Protein AF-A0A662URU1-F1 (afdb_monomer_lite)

pLDDT: mean 95.48, std 4.89, range [63.0, 98.25]

Secondary structure (DSSP, 8-state):
-HHHHHHHHHHTSHHHHHHTTTS---GGGEEEEEE-SSEEEEEEEETTEEEEEEEETTTTEEEEEEEE-

Foldseek 3Di:
DVVVLLQVQQLVDVVQCVQQVSPGADPVQFPDWDDPPQKIWTWGAGPNWIWIWIAGPVVSHTDDIGTDD

Sequence (69 aa):
KEMNEWLKIVNNDSRIQELTNGEGIQPEDVLWAKSNGYEAILTVKVGGEYYEVTIDLNSGTVRSVEEQS

Radius of gyration: 10.75 Å; chains: 1; bounding box: 24×22×29 Å

Structure (mmCIF, N/CA/C/O backbone):
data_AF-A0A662URU1-F1
#
_entry.id   AF-A0A662URU1-F1
#
loop_
_atom_site.group_PDB
_atom_site.id
_atom_site.type_symbol
_atom_site.label_atom_id
_atom_site.label_alt_id
_atom_site.label_comp_id
_atom_site.label_asym_id
_atom_site.label_entity_id
_atom_site.label_seq_id
_atom_site.pdbx_PDB_ins_code
_atom_site.Cartn_x
_atom_site.Cartn_y
_atom_site.Cartn_z
_atom_site.occupancy
_atom_site.B_iso_or_equiv
_atom_site.auth_seq_id
_atom_site.auth_comp_id
_atom_site.auth_asym_id
_atom_site.auth_atom_id
_atom_site.pdbx_PDB_model_num
ATOM 1 N N . LYS A 1 1 ? -2.736 8.216 -13.153 1.00 63.00 1 LYS A N 1
ATOM 2 C CA . LYS A 1 1 ? -2.556 6.935 -13.885 1.00 63.00 1 LYS A CA 1
ATOM 3 C C . LYS A 1 1 ? -1.727 5.976 -13.045 1.00 63.00 1 LYS A C 1
ATOM 5 O O . LYS A 1 1 ? -2.220 4.892 -12.789 1.00 63.00 1 LYS A O 1
ATOM 10 N N . GLU A 1 2 ? -0.590 6.434 -12.522 1.00 87.00 2 GLU A N 1
ATOM 11 C CA . GLU A 1 2 ? 0.308 5.650 -11.658 1.00 87.00 2 GLU A CA 1
ATOM 12 C C . GLU A 1 2 ? -0.368 5.120 -10.382 1.00 87.00 2 GLU A C 1
ATOM 14 O O . GLU A 1 2 ? -0.243 3.941 -10.083 1.00 87.00 2 GLU A O 1
ATOM 19 N N . MET A 1 3 ? -1.204 5.925 -9.708 1.00 91.69 3 MET A N 1
ATOM 20 C CA . MET A 1 3 ? -1.941 5.475 -8.511 1.00 91.69 3 MET A CA 1
ATOM 21 C C . MET A 1 3 ? -2.752 4.186 -8.738 1.00 91.69 3 MET A C 1
ATOM 23 O O . MET A 1 3 ? -2.724 3.287 -7.909 1.00 91.69 3 MET A O 1
ATOM 27 N N . ASN A 1 4 ? -3.440 4.053 -9.877 1.00 94.00 4 ASN A N 1
ATOM 28 C CA . ASN A 1 4 ? -4.246 2.858 -10.157 1.00 94.00 4 ASN A CA 1
ATOM 29 C C . ASN A 1 4 ? -3.379 1.612 -10.383 1.00 94.00 4 ASN A C 1
ATOM 31 O O . ASN A 1 4 ? -3.849 0.498 -10.173 1.00 94.00 4 ASN A O 1
ATOM 35 N N . GLU A 1 5 ? -2.143 1.777 -10.853 1.00 94.81 5 GLU A N 1
ATOM 36 C CA . GLU A 1 5 ? -1.198 0.668 -11.010 1.00 94.81 5 GLU A CA 1
ATOM 37 C C . GLU A 1 5 ? -0.597 0.281 -9.661 1.00 94.81 5 GLU A C 1
ATOM 39 O O . GLU A 1 5 ? -0.541 -0.903 -9.336 1.00 94.81 5 GLU A O 1
ATOM 44 N N . TRP A 1 6 ? -0.250 1.268 -8.835 1.00 96.69 6 TRP A N 1
ATOM 45 C CA . TRP A 1 6 ? 0.225 1.042 -7.472 1.00 96.69 6 TRP A CA 1
ATOM 46 C C . TRP A 1 6 ? -0.820 0.324 -6.621 1.00 96.69 6 TRP A C 1
ATOM 48 O O . TRP A 1 6 ? -0.499 -0.684 -6.003 1.00 96.69 6 TRP A O 1
ATOM 58 N N . LEU A 1 7 ? -2.084 0.751 -6.670 1.00 97.31 7 LEU A N 1
ATOM 59 C CA . LEU A 1 7 ? -3.177 0.079 -5.961 1.00 97.31 7 LEU A CA 1
ATOM 60 C C . LEU A 1 7 ? -3.392 -1.362 -6.438 1.00 97.31 7 LEU A C 1
ATOM 62 O O . LEU A 1 7 ? -3.657 -2.238 -5.624 1.00 97.31 7 LEU A O 1
ATOM 66 N N . LYS A 1 8 ? -3.219 -1.653 -7.735 1.00 97.38 8 LYS A N 1
ATOM 67 C CA . LYS A 1 8 ? -3.263 -3.040 -8.234 1.00 97.38 8 LYS A CA 1
ATOM 68 C C . LYS A 1 8 ? -2.136 -3.897 -7.664 1.00 97.38 8 LYS A C 1
ATOM 70 O O . LYS A 1 8 ? -2.380 -5.048 -7.323 1.00 97.38 8 LYS A O 1
ATOM 75 N N . ILE A 1 9 ? -0.918 -3.359 -7.584 1.00 97.50 9 ILE A N 1
ATOM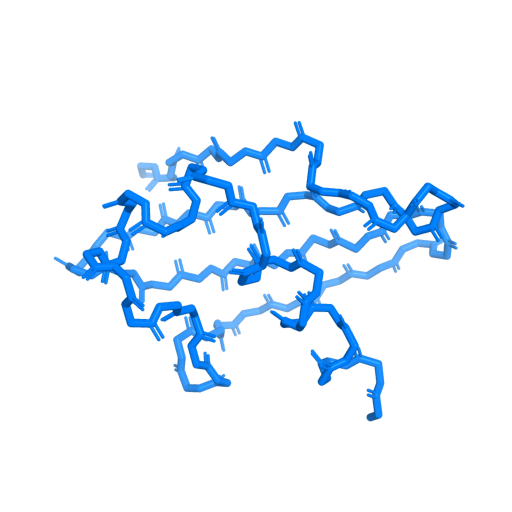 76 C CA . ILE A 1 9 ? 0.230 -4.070 -7.000 1.00 97.50 9 ILE A CA 1
ATOM 77 C C . ILE A 1 9 ? -0.028 -4.341 -5.516 1.00 97.50 9 ILE A C 1
ATOM 79 O O . ILE A 1 9 ? 0.086 -5.475 -5.061 1.00 97.50 9 ILE A O 1
ATOM 83 N N . VAL A 1 10 ? -0.427 -3.301 -4.788 1.00 97.56 10 VAL A N 1
ATOM 84 C CA . VAL A 1 10 ? -0.696 -3.326 -3.348 1.00 97.56 10 VAL A CA 1
ATOM 85 C C . VAL A 1 10 ? -1.807 -4.313 -3.011 1.00 97.56 10 VAL A C 1
ATOM 87 O O . VAL A 1 10 ? -1.626 -5.163 -2.147 1.00 97.56 10 VAL A O 1
ATOM 90 N N . ASN A 1 11 ? -2.916 -4.284 -3.749 1.00 98.00 11 ASN A N 1
ATOM 91 C CA . ASN A 1 11 ? -4.056 -5.160 -3.485 1.00 98.00 11 ASN A CA 1
ATOM 92 C C . ASN A 1 11 ? -3.810 -6.621 -3.871 1.00 98.00 11 ASN A C 1
ATOM 94 O O . ASN A 1 11 ? -4.574 -7.481 -3.452 1.00 98.00 11 ASN A O 1
ATOM 98 N N . ASN A 1 12 ? -2.751 -6.935 -4.617 1.00 97.19 12 ASN A N 1
ATOM 99 C CA . ASN A 1 12 ? -2.346 -8.322 -4.849 1.00 97.19 12 ASN A CA 1
ATOM 100 C C . ASN A 1 12 ? -1.456 -8.883 -3.724 1.00 97.19 12 ASN A C 1
ATOM 102 O O . ASN A 1 12 ? -1.201 -10.087 -3.707 1.00 97.19 12 ASN A O 1
ATOM 106 N N . ASP A 1 13 ? -0.967 -8.050 -2.798 1.00 98.06 13 ASP A N 1
ATOM 107 C CA . ASP A 1 13 ? -0.127 -8.506 -1.690 1.00 98.06 13 ASP A CA 1
ATOM 108 C C . ASP A 1 13 ? -0.966 -9.126 -0.564 1.00 98.06 13 ASP A C 1
ATOM 110 O O . ASP A 1 13 ? -1.960 -8.558 -0.107 1.00 98.06 13 ASP A O 1
ATOM 114 N N . SER A 1 14 ? -0.550 -10.297 -0.075 1.00 97.75 14 SER A N 1
ATOM 115 C CA . SER A 1 14 ? -1.301 -11.037 0.942 1.00 97.75 14 SER A CA 1
ATOM 116 C C . SER A 1 14 ? -1.379 -10.314 2.287 1.00 97.75 14 SER A C 1
ATOM 118 O O . SER A 1 14 ? -2.376 -10.466 2.985 1.00 97.75 14 SER A O 1
ATOM 120 N N . ARG A 1 15 ? -0.371 -9.508 2.653 1.00 97.56 15 ARG A N 1
ATOM 121 C CA . ARG A 1 15 ? -0.391 -8.721 3.900 1.00 97.5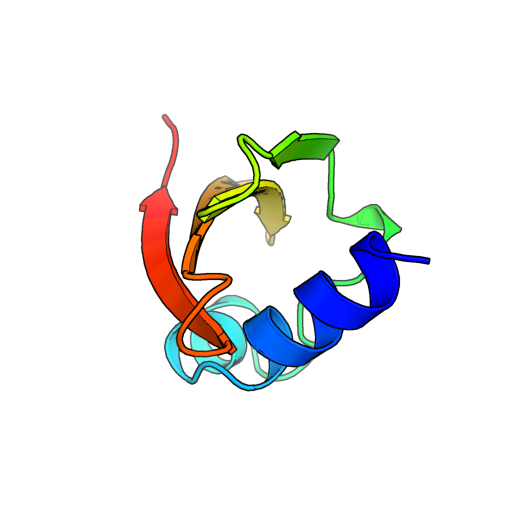6 15 ARG A CA 1
ATOM 122 C C . ARG A 1 15 ? -1.460 -7.639 3.836 1.00 97.56 15 ARG A C 1
ATOM 124 O O . ARG A 1 15 ? -2.117 -7.368 4.830 1.00 97.56 15 ARG A O 1
ATOM 131 N N . ILE A 1 16 ? -1.660 -7.053 2.656 1.00 97.81 16 ILE A N 1
ATOM 132 C CA . ILE A 1 16 ? -2.712 -6.062 2.423 1.00 97.81 16 ILE A CA 1
ATOM 133 C C . ILE A 1 16 ? -4.084 -6.727 2.435 1.00 97.81 16 ILE A C 1
ATOM 135 O O . ILE A 1 16 ? -5.010 -6.202 3.047 1.00 97.81 16 ILE A O 1
ATOM 139 N N . GLN A 1 17 ? -4.217 -7.894 1.805 1.00 97.62 1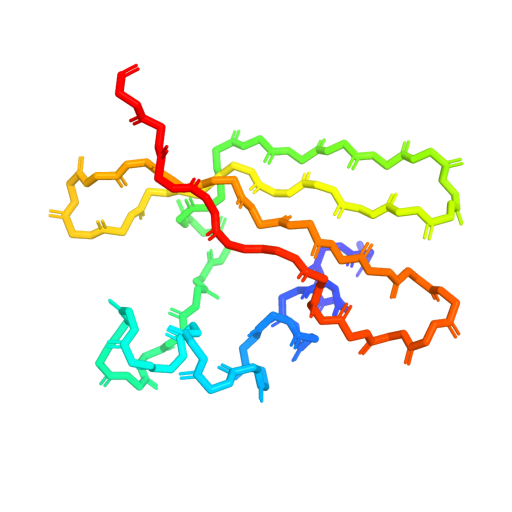7 GLN A N 1
ATOM 140 C CA . GLN A 1 17 ? -5.451 -8.680 1.849 1.00 97.62 17 GLN A CA 1
ATOM 141 C C . GLN A 1 17 ? -5.835 -9.047 3.291 1.00 97.62 17 GLN A C 1
ATOM 143 O O . GLN A 1 17 ? -6.991 -8.892 3.666 1.00 97.62 17 GLN A O 1
ATOM 148 N N . GLU A 1 18 ? -4.876 -9.461 4.122 1.00 96.94 18 GLU A N 1
ATOM 149 C CA . GLU A 1 18 ? -5.115 -9.721 5.547 1.00 96.94 18 GLU A CA 1
ATOM 150 C C . GLU A 1 18 ? -5.494 -8.438 6.304 1.00 96.94 18 GLU A C 1
ATOM 152 O O . GLU A 1 18 ? -6.511 -8.412 6.992 1.00 96.94 18 GLU A O 1
ATOM 157 N N . LEU A 1 19 ? -4.740 -7.350 6.104 1.00 95.88 19 LEU A N 1
ATOM 158 C CA . LEU A 1 19 ? -4.971 -6.054 6.753 1.00 95.88 19 LEU A CA 1
ATOM 159 C C . LEU A 1 19 ? -6.359 -5.464 6.451 1.00 95.88 19 LEU A C 1
ATOM 161 O O . LEU A 1 19 ? -6.972 -4.825 7.301 1.00 95.88 19 LEU A O 1
ATOM 165 N N . THR A 1 20 ? -6.851 -5.670 5.232 1.00 96.62 20 THR A N 1
ATOM 166 C CA . THR A 1 20 ? -8.108 -5.091 4.729 1.00 96.62 20 THR A CA 1
ATOM 167 C C . THR A 1 20 ? -9.266 -6.088 4.729 1.00 96.62 20 THR A C 1
ATOM 169 O O . THR A 1 20 ? -10.310 -5.812 4.145 1.00 96.62 20 THR A O 1
ATOM 172 N N . ASN A 1 21 ? -9.102 -7.267 5.343 1.00 96.00 21 ASN A N 1
ATOM 173 C CA . ASN A 1 21 ? -10.085 -8.359 5.293 1.00 96.00 21 ASN A CA 1
ATOM 174 C C . ASN A 1 21 ? -10.544 -8.713 3.861 1.00 96.00 21 ASN A C 1
ATOM 176 O O . ASN A 1 21 ? -11.689 -9.101 3.632 1.00 96.00 21 ASN A O 1
ATOM 180 N N . GLY A 1 22 ? -9.645 -8.575 2.890 1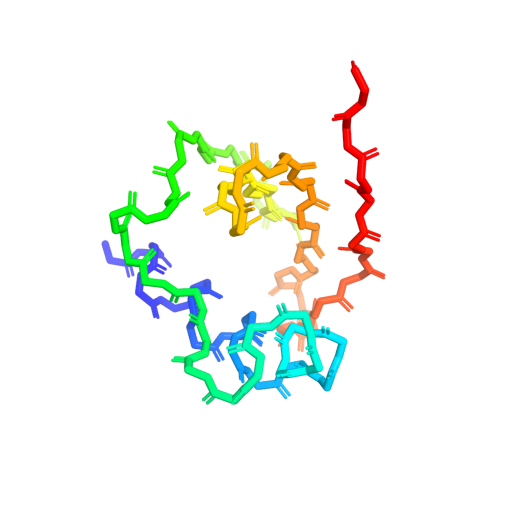.00 96.25 22 GLY A N 1
ATOM 181 C CA . GLY A 1 22 ? -9.872 -8.882 1.484 1.00 96.25 22 GLY A CA 1
ATOM 182 C C . GLY A 1 22 ? -10.483 -7.757 0.645 1.00 96.25 22 GLY A C 1
ATOM 183 O O . GLY A 1 22 ? -10.606 -7.920 -0.569 1.00 96.25 22 GLY A O 1
ATOM 184 N N . GLU A 1 23 ? -10.846 -6.616 1.239 1.00 95.94 23 GLU A N 1
ATOM 185 C CA . GLU A 1 23 ? -11.413 -5.485 0.485 1.00 95.94 23 GLU A CA 1
ATOM 18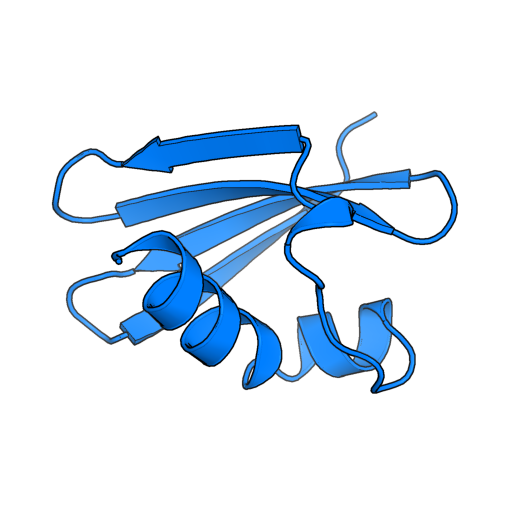6 C C . GLU A 1 23 ? -10.362 -4.761 -0.370 1.00 95.94 23 GLU A C 1
ATOM 188 O O . GLU A 1 23 ? -10.685 -4.166 -1.403 1.00 95.94 23 GLU A O 1
ATOM 193 N N . GLY A 1 24 ? -9.089 -4.859 0.023 1.00 96.75 24 GLY A N 1
ATOM 194 C CA . GLY A 1 24 ? -7.999 -4.094 -0.562 1.00 96.75 24 GLY A CA 1
ATOM 195 C C . GLY A 1 24 ? -8.048 -2.619 -0.164 1.00 96.75 24 GLY A C 1
ATOM 196 O O . GLY A 1 24 ? -9.001 -2.129 0.431 1.00 96.75 24 GLY A O 1
ATOM 197 N N . ILE A 1 25 ? -6.986 -1.905 -0.507 1.00 97.31 25 ILE A N 1
ATOM 198 C CA . ILE A 1 25 ? -6.869 -0.461 -0.341 1.00 97.31 25 ILE A CA 1
ATOM 199 C C . ILE A 1 25 ? -7.584 0.220 -1.507 1.00 97.31 25 ILE A C 1
ATOM 201 O O . ILE A 1 25 ? -7.299 -0.060 -2.681 1.00 97.31 25 ILE A O 1
ATOM 205 N N . GLN A 1 26 ? -8.489 1.135 -1.182 1.00 96.31 26 GLN A N 1
ATOM 206 C CA . GLN A 1 26 ? -9.183 1.987 -2.136 1.00 96.31 26 GLN A CA 1
ATOM 207 C C . GLN A 1 26 ? -8.458 3.334 -2.298 1.00 96.31 26 GLN A C 1
ATOM 209 O O . GLN A 1 26 ? -7.679 3.738 -1.431 1.00 96.31 26 GLN A O 1
ATOM 214 N N . PRO A 1 27 ? -8.683 4.067 -3.404 1.00 95.38 27 PRO A N 1
ATOM 215 C CA . PRO A 1 27 ? -8.090 5.391 -3.596 1.00 95.38 27 PRO A CA 1
ATOM 216 C C . PRO A 1 27 ? -8.359 6.370 -2.444 1.00 95.38 27 PRO A C 1
ATOM 218 O O . PRO A 1 27 ? -7.492 7.177 -2.123 1.00 95.38 27 PRO A O 1
ATOM 221 N N . GLU A 1 28 ? -9.537 6.300 -1.826 1.00 94.94 28 GLU A N 1
ATOM 222 C CA . GLU A 1 28 ? -9.945 7.116 -0.679 1.00 94.94 28 GLU A CA 1
ATOM 223 C C . GLU A 1 28 ? -9.201 6.795 0.624 1.00 94.94 28 GLU A C 1
ATOM 225 O O . GLU A 1 28 ? -9.108 7.664 1.492 1.00 94.94 28 GLU A O 1
ATOM 230 N N . ASP A 1 29 ? -8.628 5.597 0.745 1.00 96.62 29 ASP A N 1
ATOM 231 C CA . ASP A 1 29 ? -7.819 5.208 1.902 1.00 96.62 29 ASP A CA 1
ATOM 232 C C . ASP A 1 29 ? -6.407 5.809 1.826 1.00 96.62 29 ASP A C 1
ATOM 234 O O . ASP A 1 29 ? -5.701 5.876 2.834 1.00 96.62 29 ASP A O 1
ATOM 238 N N . VAL A 1 30 ? -5.976 6.259 0.639 1.00 96.81 30 VAL A N 1
ATOM 239 C CA . VAL A 1 30 ? -4.646 6.832 0.404 1.00 96.81 30 VAL A CA 1
ATOM 240 C C . VAL A 1 30 ? -4.625 8.308 0.789 1.00 96.81 30 VAL A C 1
ATOM 242 O O . VAL A 1 30 ? -5.205 9.165 0.124 1.00 96.81 30 VAL A O 1
ATOM 245 N N . LEU A 1 31 ? -3.873 8.627 1.838 1.00 96.25 31 LEU A N 1
ATOM 246 C CA . LEU A 1 31 ? -3.712 9.996 2.330 1.00 96.25 31 LEU A CA 1
ATOM 247 C C . LEU A 1 31 ? -2.602 10.741 1.598 1.00 96.25 31 LEU A C 1
ATOM 249 O O . LEU A 1 31 ? -2.704 11.938 1.331 1.00 96.25 31 LEU A O 1
ATOM 253 N N . TRP A 1 32 ? -1.517 10.028 1.307 1.00 94.81 32 TRP A N 1
ATOM 254 C CA . TRP A 1 32 ? -0.342 10.581 0.658 1.00 94.81 32 TRP A CA 1
ATOM 255 C C . TRP A 1 32 ? 0.369 9.514 -0.167 1.00 94.81 32 TRP A C 1
ATOM 257 O O . TRP A 1 32 ? 0.391 8.339 0.196 1.00 94.81 32 TRP A O 1
ATOM 267 N N . ALA A 1 33 ? 0.989 9.940 -1.265 1.00 95.50 33 ALA A N 1
ATOM 268 C CA . ALA A 1 33 ? 1.854 9.093 -2.064 1.00 95.50 33 ALA A CA 1
ATOM 269 C C . ALA A 1 33 ? 3.067 9.875 -2.569 1.00 95.50 33 ALA A C 1
ATOM 271 O O . ALA A 1 33 ? 2.949 11.024 -2.997 1.00 95.50 33 ALA A O 1
ATOM 272 N N . LYS A 1 34 ? 4.236 9.235 -2.551 1.00 95.69 34 LYS A N 1
ATOM 273 C CA . LYS A 1 34 ? 5.482 9.760 -3.130 1.00 95.69 34 LYS A CA 1
ATOM 274 C C . LYS A 1 34 ? 6.203 8.657 -3.900 1.00 95.69 34 LYS A C 1
ATOM 276 O O . LYS A 1 34 ? 6.110 7.491 -3.537 1.00 95.69 34 LYS A O 1
ATOM 281 N N . SER A 1 35 ? 6.950 9.023 -4.936 1.00 95.00 35 SER A N 1
ATOM 282 C CA . SER A 1 35 ? 7.811 8.093 -5.673 1.00 95.00 35 SER A CA 1
ATOM 283 C C . SER A 1 35 ? 9.144 8.749 -6.017 1.00 95.00 35 SER A C 1
ATOM 285 O O . SER A 1 35 ? 9.215 9.964 -6.198 1.00 95.00 35 SER A O 1
ATOM 287 N N . ASN A 1 36 ? 10.200 7.939 -6.099 1.00 93.19 36 ASN A N 1
ATOM 288 C CA . ASN A 1 36 ? 11.531 8.345 -6.560 1.00 93.19 36 ASN A CA 1
ATOM 289 C C . ASN A 1 36 ? 11.915 7.706 -7.914 1.00 93.19 36 ASN A C 1
ATOM 291 O O . ASN A 1 36 ? 13.078 7.768 -8.307 1.00 93.19 36 ASN A O 1
ATOM 295 N N . GLY A 1 37 ? 10.961 7.073 -8.608 1.00 89.75 37 GLY A N 1
ATOM 296 C CA . GLY A 1 37 ? 11.171 6.347 -9.866 1.00 89.75 37 GLY A CA 1
ATOM 297 C C . GLY A 1 37 ? 11.575 4.876 -9.708 1.00 89.75 37 GLY A C 1
ATOM 298 O O . GLY A 1 37 ? 11.332 4.096 -10.622 1.00 89.75 37 GLY A O 1
ATOM 299 N N . TYR A 1 38 ? 12.123 4.476 -8.557 1.00 94.88 38 TYR A N 1
ATOM 300 C CA . TYR A 1 38 ? 12.448 3.076 -8.237 1.00 94.88 38 TYR A CA 1
ATOM 301 C C . TYR A 1 38 ? 11.465 2.470 -7.239 1.00 94.88 38 TYR A C 1
ATOM 303 O O . TYR A 1 38 ? 11.173 1.279 -7.285 1.00 94.88 38 TYR A O 1
ATOM 311 N N . GLU A 1 39 ? 10.943 3.302 -6.346 1.00 96.81 39 GLU A N 1
ATOM 312 C CA . GLU A 1 39 ? 9.988 2.931 -5.315 1.00 96.81 39 GLU A CA 1
ATOM 313 C C . GLU A 1 39 ? 8.803 3.896 -5.328 1.00 96.81 39 GLU A C 1
ATOM 315 O O . GLU A 1 39 ? 8.933 5.078 -5.677 1.00 96.81 39 GLU A O 1
ATOM 320 N N . ALA A 1 40 ? 7.644 3.389 -4.924 1.00 97.50 40 ALA A N 1
ATOM 321 C CA . ALA A 1 40 ? 6.489 4.193 -4.554 1.00 97.50 40 ALA A CA 1
ATOM 322 C C . ALA A 1 40 ? 6.129 3.907 -3.099 1.00 97.50 40 ALA A C 1
ATOM 324 O O . ALA A 1 40 ? 6.146 2.761 -2.665 1.00 97.50 40 ALA A O 1
ATOM 325 N N . ILE A 1 41 ? 5.815 4.954 -2.350 1.00 97.94 41 ILE A N 1
ATOM 326 C CA . ILE A 1 41 ? 5.454 4.873 -0.940 1.00 97.94 41 ILE A CA 1
ATOM 327 C C . ILE A 1 41 ? 4.059 5.462 -0.797 1.00 97.94 41 ILE A C 1
ATOM 329 O O . ILE A 1 41 ? 3.843 6.621 -1.167 1.00 97.94 41 ILE A O 1
ATOM 333 N N . LEU A 1 42 ? 3.135 4.661 -0.274 1.00 97.56 42 LEU A N 1
ATOM 334 C CA . LEU A 1 42 ? 1.760 5.051 0.017 1.00 97.56 42 LEU A CA 1
ATOM 335 C C . LEU A 1 42 ? 1.562 5.124 1.526 1.00 97.56 42 LEU A C 1
ATOM 337 O O . LEU A 1 42 ? 1.818 4.150 2.224 1.00 97.56 42 LEU A O 1
ATOM 341 N N . THR A 1 43 ? 1.054 6.247 2.018 1.00 97.75 43 THR A N 1
ATOM 342 C CA . THR A 1 43 ? 0.516 6.336 3.375 1.00 97.75 43 THR A CA 1
ATOM 343 C C . THR A 1 43 ? -0.991 6.157 3.295 1.00 97.75 43 THR A C 1
ATOM 345 O O . THR A 1 43 ? -1.675 6.956 2.649 1.00 97.75 43 THR A O 1
ATOM 348 N N . VAL A 1 44 ? -1.502 5.113 3.939 1.00 97.38 44 VAL A N 1
ATOM 349 C CA . VAL A 1 44 ? -2.914 4.722 3.884 1.00 97.38 44 VAL A CA 1
ATOM 350 C C . VAL A 1 44 ? -3.522 4.668 5.275 1.00 97.38 44 VAL A C 1
ATOM 352 O O . VAL A 1 44 ? -2.808 4.442 6.252 1.00 97.38 44 VAL A O 1
ATOM 355 N N . LYS A 1 45 ? -4.837 4.862 5.366 1.00 97.00 45 LYS A N 1
ATOM 356 C CA . LYS A 1 45 ? -5.598 4.681 6.600 1.00 97.00 45 LYS A CA 1
ATOM 357 C C . LYS A 1 45 ? -6.537 3.494 6.464 1.00 97.00 45 LYS A C 1
ATOM 359 O O . LYS A 1 45 ? -7.448 3.536 5.650 1.00 97.00 45 LYS A O 1
ATOM 364 N N . VAL A 1 46 ? -6.351 2.471 7.293 1.00 95.00 46 VAL A N 1
ATOM 365 C CA . VAL A 1 46 ? -7.173 1.253 7.289 1.00 95.00 46 VAL A CA 1
ATOM 366 C C . VAL A 1 46 ? -7.624 0.971 8.714 1.00 95.00 46 VAL A C 1
ATOM 368 O O . VAL A 1 46 ? -6.818 0.967 9.637 1.00 95.00 46 VAL A O 1
ATOM 371 N N . GLY A 1 47 ? -8.930 0.796 8.926 1.00 90.94 47 GLY A N 1
ATOM 372 C CA . GLY A 1 47 ? -9.469 0.468 10.253 1.00 90.94 47 GLY A CA 1
ATOM 373 C C . GLY A 1 47 ? -9.248 1.534 11.339 1.00 90.94 47 GLY A C 1
ATOM 374 O O . GLY A 1 47 ? -9.462 1.248 12.510 1.00 90.94 47 GLY A O 1
ATOM 375 N N . GLY A 1 48 ? -8.850 2.758 10.972 1.00 93.19 48 GLY A N 1
ATOM 376 C CA . GLY A 1 48 ? -8.522 3.834 11.916 1.00 93.19 48 GLY A CA 1
ATOM 377 C C . GLY A 1 48 ? -7.022 4.067 12.106 1.00 93.19 48 GLY A C 1
ATOM 378 O O . GLY A 1 48 ? -6.654 5.185 12.465 1.00 93.19 48 GLY A O 1
ATOM 379 N N . GLU A 1 49 ? -6.198 3.080 11.758 1.00 96.06 49 GLU A N 1
ATOM 380 C CA . GLU A 1 49 ? -4.739 3.095 11.881 1.00 96.06 49 GLU A CA 1
ATOM 381 C C . GLU A 1 49 ? -4.062 3.515 10.570 1.00 96.06 49 GLU A C 1
ATOM 383 O O . GLU A 1 49 ? -4.660 3.438 9.489 1.00 96.06 49 GLU A O 1
ATOM 388 N N . TYR A 1 50 ? -2.815 3.980 10.663 1.00 97.12 50 TYR A N 1
ATOM 389 C CA . TYR A 1 50 ? -2.037 4.459 9.522 1.00 97.12 50 TYR A CA 1
ATOM 390 C C . TYR A 1 50 ? -0.931 3.472 9.166 1.00 97.12 50 TYR A C 1
ATOM 392 O O . TYR A 1 50 ? -0.225 2.975 10.038 1.00 97.12 50 TYR A O 1
ATOM 400 N N . TYR A 1 51 ? -0.735 3.238 7.872 1.00 98.00 51 TYR A N 1
ATOM 401 C CA . TYR A 1 51 ? 0.295 2.335 7.368 1.00 98.00 51 TYR A CA 1
ATOM 402 C C . TYR A 1 51 ? 1.089 2.998 6.251 1.00 98.00 51 TYR A C 1
ATOM 404 O O . TYR A 1 51 ? 0.521 3.659 5.380 1.00 98.00 51 TYR A O 1
ATOM 412 N N . GLU A 1 52 ? 2.402 2.793 6.255 1.00 98.00 52 GLU A N 1
ATOM 413 C CA . GLU A 1 52 ? 3.275 3.084 5.125 1.00 98.00 52 GLU A CA 1
ATOM 414 C C . GLU A 1 52 ? 3.500 1.794 4.325 1.00 98.00 52 GLU A C 1
ATOM 416 O O . GLU A 1 52 ? 3.998 0.794 4.842 1.00 98.00 52 GLU A O 1
ATOM 421 N N . VAL A 1 53 ? 3.098 1.807 3.056 1.00 98.19 53 VAL A N 1
ATOM 422 C CA . VAL A 1 53 ? 3.264 0.695 2.119 1.00 98.19 53 VAL A CA 1
ATOM 423 C C . VAL A 1 53 ? 4.303 1.087 1.082 1.00 98.19 53 VAL A C 1
ATOM 425 O O . VAL A 1 53 ? 4.076 1.994 0.278 1.00 98.19 53 VAL A O 1
ATOM 428 N N . THR A 1 54 ? 5.432 0.385 1.077 1.00 98.19 54 THR A N 1
ATOM 429 C CA . THR A 1 54 ? 6.502 0.597 0.097 1.00 98.19 54 THR A CA 1
ATOM 430 C C . THR A 1 54 ? 6.389 -0.424 -1.023 1.00 98.19 54 THR A C 1
ATOM 432 O O . THR A 1 54 ? 6.346 -1.628 -0.780 1.00 98.19 54 THR A O 1
ATOM 435 N N . ILE A 1 55 ? 6.388 0.049 -2.262 1.00 98.25 55 ILE A N 1
ATOM 436 C CA . ILE A 1 55 ? 6.304 -0.735 -3.491 1.00 98.25 55 ILE A CA 1
ATOM 437 C C . ILE A 1 55 ? 7.640 -0.629 -4.219 1.00 98.25 55 ILE A C 1
ATOM 439 O O . ILE A 1 55 ? 8.107 0.479 -4.484 1.00 98.25 55 ILE A O 1
ATOM 443 N N . ASP A 1 56 ? 8.223 -1.766 -4.588 1.00 97.69 56 ASP A N 1
ATOM 444 C CA . ASP A 1 56 ? 9.335 -1.808 -5.53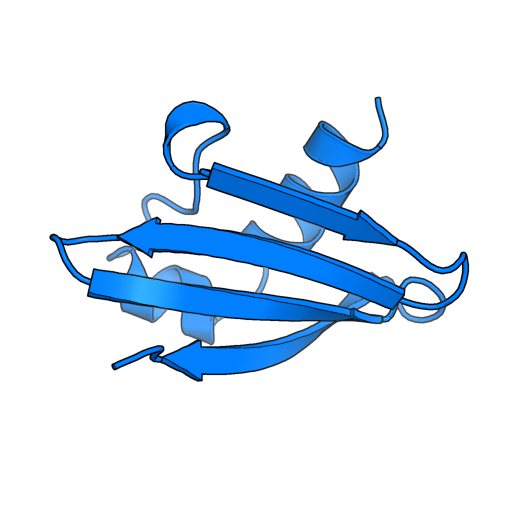6 1.00 97.69 56 ASP A CA 1
ATOM 445 C C . ASP A 1 56 ? 8.768 -1.737 -6.962 1.00 97.69 56 ASP A C 1
ATOM 447 O O . ASP A 1 56 ? 8.023 -2.622 -7.396 1.00 97.69 56 ASP A O 1
ATOM 451 N N . LEU A 1 57 ? 9.078 -0.657 -7.685 1.00 95.62 57 LEU A N 1
ATOM 452 C CA . LEU A 1 57 ? 8.550 -0.414 -9.031 1.00 95.62 57 LEU A CA 1
ATOM 453 C C . LEU A 1 57 ? 9.279 -1.221 -10.111 1.00 95.62 57 LEU A C 1
ATOM 455 O O . LEU A 1 57 ? 8.741 -1.371 -11.206 1.00 95.62 57 LEU A O 1
ATOM 459 N N . ASN A 1 58 ? 10.468 -1.762 -9.823 1.00 95.00 58 ASN A N 1
ATOM 460 C CA . ASN A 1 58 ? 11.196 -2.604 -10.771 1.00 95.00 58 ASN A CA 1
ATOM 461 C C . ASN A 1 58 ? 10.619 -4.021 -10.799 1.00 95.00 58 ASN A C 1
ATOM 463 O O . ASN A 1 58 ? 10.485 -4.609 -11.871 1.00 95.00 58 ASN A O 1
ATOM 467 N N . SER A 1 59 ? 10.286 -4.575 -9.629 1.00 95.81 59 SER A N 1
ATOM 468 C CA . SER A 1 59 ? 9.672 -5.902 -9.517 1.00 95.81 59 SER A CA 1
ATOM 469 C C . SER A 1 59 ? 8.146 -5.870 -9.588 1.00 95.81 59 SER A C 1
ATOM 471 O O . SER A 1 59 ? 7.536 -6.891 -9.900 1.00 95.81 59 SER A O 1
ATOM 473 N N . GLY A 1 60 ? 7.521 -4.724 -9.302 1.00 95.69 60 GLY A N 1
ATOM 474 C CA . GLY A 1 60 ? 6.068 -4.594 -9.227 1.00 95.69 60 GLY A CA 1
ATOM 475 C C . GLY A 1 60 ? 5.477 -5.336 -8.027 1.00 95.69 60 GLY A C 1
ATOM 476 O O . GLY A 1 60 ? 4.417 -5.949 -8.145 1.00 95.69 60 GLY A O 1
ATOM 477 N N . THR A 1 61 ? 6.169 -5.317 -6.884 1.00 97.38 61 THR A N 1
ATOM 478 C CA . THR A 1 61 ? 5.765 -6.027 -5.658 1.00 97.38 61 THR A CA 1
ATOM 479 C C . THR A 1 61 ? 5.825 -5.120 -4.436 1.00 97.38 61 THR A C 1
ATOM 481 O O . THR A 1 61 ? 6.652 -4.210 -4.370 1.00 97.38 61 THR A O 1
ATOM 484 N N . VAL A 1 62 ? 5.012 -5.404 -3.418 1.00 98.12 62 VAL A N 1
ATOM 485 C CA . VAL A 1 62 ? 5.108 -4.702 -2.132 1.00 98.12 62 VAL A CA 1
ATOM 486 C C . VAL A 1 62 ? 6.351 -5.169 -1.375 1.00 98.12 62 VAL A C 1
ATOM 488 O O . VAL A 1 62 ? 6.548 -6.355 -1.109 1.00 98.12 62 VAL A O 1
ATOM 491 N N . ARG A 1 63 ? 7.195 -4.215 -0.996 1.00 97.94 63 ARG A N 1
ATOM 492 C CA . ARG A 1 63 ? 8.428 -4.428 -0.241 1.00 97.94 63 ARG A CA 1
ATOM 493 C C . ARG A 1 63 ? 8.166 -4.447 1.265 1.00 97.94 63 ARG A C 1
ATOM 495 O O . ARG A 1 63 ? 8.516 -5.427 1.921 1.00 97.94 63 ARG A O 1
ATOM 502 N N . SER A 1 64 ? 7.500 -3.427 1.804 1.00 97.81 64 SER A N 1
ATOM 503 C CA . SER A 1 64 ? 7.158 -3.335 3.232 1.00 97.81 64 SER A CA 1
ATOM 504 C C . SER A 1 64 ? 5.742 -2.806 3.458 1.00 97.81 64 SER A C 1
ATOM 506 O O . SER A 1 64 ? 5.174 -2.131 2.600 1.00 97.81 64 SER A O 1
ATOM 508 N N . VAL A 1 65 ? 5.187 -3.167 4.615 1.00 97.75 65 VAL A N 1
ATOM 509 C CA . VAL A 1 65 ? 3.942 -2.640 5.182 1.00 97.75 65 VAL A CA 1
ATOM 510 C C . VAL A 1 65 ? 4.256 -2.340 6.645 1.00 97.75 65 VAL A C 1
ATOM 512 O O . VAL A 1 65 ? 4.540 -3.267 7.403 1.00 97.75 65 VAL A O 1
ATOM 515 N N . GLU A 1 66 ? 4.290 -1.063 7.013 1.00 97.69 66 GLU A N 1
ATOM 516 C CA . GLU A 1 66 ? 4.769 -0.591 8.317 1.00 97.69 66 GLU A CA 1
ATOM 517 C C . GLU A 1 66 ? 3.716 0.302 8.977 1.00 97.69 66 GLU A C 1
ATOM 519 O O . GLU A 1 66 ? 3.382 1.365 8.455 1.00 97.69 66 GLU A O 1
ATOM 524 N N . GLU A 1 67 ? 3.192 -0.124 10.127 1.00 96.75 67 GLU A N 1
ATOM 525 C CA . GLU A 1 67 ? 2.267 0.678 10.937 1.00 96.75 67 GLU A CA 1
ATOM 526 C C . GLU A 1 67 ? 2.952 1.959 11.439 1.00 96.75 67 GLU A C 1
ATOM 528 O O . GLU A 1 67 ? 4.110 1.932 11.860 1.00 96.75 67 GLU A O 1
ATOM 533 N N . GLN A 1 68 ? 2.243 3.084 11.369 1.00 92.69 68 GLN A N 1
ATOM 534 C CA . GLN A 1 68 ? 2.723 4.402 11.774 1.00 92.69 68 GLN A CA 1
ATOM 535 C C . GLN A 1 68 ? 1.999 4.828 13.059 1.00 92.69 68 GLN A C 1
ATOM 537 O O . GLN A 1 68 ? 0.777 4.976 13.051 1.00 92.69 68 GLN A O 1
ATOM 542 N N . SER A 1 69 ? 2.755 5.017 14.147 1.00 79.31 69 SER A N 1
ATOM 543 C CA . SER A 1 69 ? 2.263 5.502 15.452 1.00 79.31 69 SER A CA 1
ATOM 544 C C . SER A 1 69 ? 2.248 7.024 15.571 1.00 79.31 69 SER A C 1
ATOM 546 O O . SER A 1 69 ? 3.133 7.677 14.970 1.00 79.31 69 SER A O 1
#